Protein AF-A0A6A6EVG0-F1 (afdb_monomer_lite)

Foldseek 3Di:
DDWFEAEDAVDQAKAFAQQCQCPVVNHDFAADDPVVQVVPPDFRFGHKDWDWDDDPVCPVDIDTDIHTYGPHHDDPTRMYHYPNRVVVVVVVVVVVVPD

Structure (mmCIF, N/CA/C/O backbone):
data_AF-A0A6A6EVG0-F1
#
_entry.id   AF-A0A6A6EVG0-F1
#
loop_
_atom_site.group_PDB
_atom_site.id
_atom_site.type_symbol
_atom_site.label_atom_id
_atom_site.label_alt_id
_atom_site.label_comp_id
_atom_site.label_asym_id
_atom_site.label_entity_id
_atom_site.label_seq_id
_atom_site.pdbx_PDB_ins_code
_atom_site.Cartn_x
_atom_site.Cartn_y
_atom_site.Cartn_z
_atom_site.occupancy
_atom_site.B_iso_or_equiv
_atom_site.auth_seq_id
_atom_site.auth_comp_id
_atom_site.auth_asym_id
_atom_site.auth_atom_id
_atom_site.pdbx_PDB_model_num
ATOM 1 N N . ARG A 1 1 ? -7.995 -0.887 12.638 1.00 77.75 1 ARG A N 1
ATOM 2 C CA . ARG A 1 1 ? -8.380 -2.025 11.765 1.00 77.75 1 ARG A CA 1
ATOM 3 C C . ARG A 1 1 ? -7.118 -2.831 11.493 1.00 77.75 1 ARG A C 1
ATOM 5 O O . ARG A 1 1 ? -6.080 -2.199 11.343 1.00 77.75 1 ARG A O 1
ATOM 12 N N . ALA A 1 2 ? -7.192 -4.161 11.495 1.00 83.56 2 ALA A N 1
ATOM 13 C CA . ALA A 1 2 ? -6.065 -5.016 11.118 1.00 83.56 2 ALA A CA 1
ATOM 14 C C . ALA A 1 2 ? -6.043 -5.206 9.593 1.00 83.56 2 ALA A C 1
ATOM 16 O O . ALA A 1 2 ? -7.096 -5.131 8.960 1.00 83.56 2 ALA A O 1
ATOM 17 N N . ALA A 1 3 ? -4.858 -5.415 9.030 1.00 87.69 3 ALA A N 1
ATOM 18 C CA . ALA A 1 3 ? -4.636 -5.607 7.602 1.00 87.69 3 ALA A CA 1
ATOM 19 C C . ALA A 1 3 ? -3.598 -6.716 7.408 1.00 87.69 3 ALA A C 1
ATOM 21 O O . ALA A 1 3 ? -2.640 -6.803 8.183 1.00 87.69 3 ALA A O 1
ATOM 22 N N . ALA A 1 4 ? -3.781 -7.555 6.389 1.00 89.44 4 ALA A N 1
ATOM 23 C CA . ALA A 1 4 ? -2.810 -8.591 6.066 1.00 89.44 4 ALA A CA 1
ATOM 24 C C . ALA A 1 4 ? -1.531 -7.955 5.499 1.00 89.44 4 ALA A C 1
ATOM 26 O O . ALA A 1 4 ? -1.569 -7.279 4.469 1.00 89.44 4 ALA A O 1
ATOM 27 N N . LEU A 1 5 ? -0.403 -8.186 6.174 1.00 88.88 5 LEU A N 1
ATOM 28 C CA . LEU A 1 5 ? 0.901 -7.635 5.816 1.00 88.88 5 LEU A CA 1
ATOM 29 C C . LEU A 1 5 ? 1.776 -8.697 5.146 1.00 88.88 5 LEU A C 1
ATOM 31 O O . LEU A 1 5 ? 1.904 -9.810 5.654 1.00 88.88 5 LEU A O 1
ATOM 35 N N . SER A 1 6 ? 2.436 -8.322 4.054 1.00 90.75 6 SER A N 1
ATOM 36 C CA . SER A 1 6 ? 3.502 -9.100 3.423 1.00 90.75 6 SER A CA 1
ATOM 37 C C . SER A 1 6 ? 4.753 -8.249 3.197 1.00 90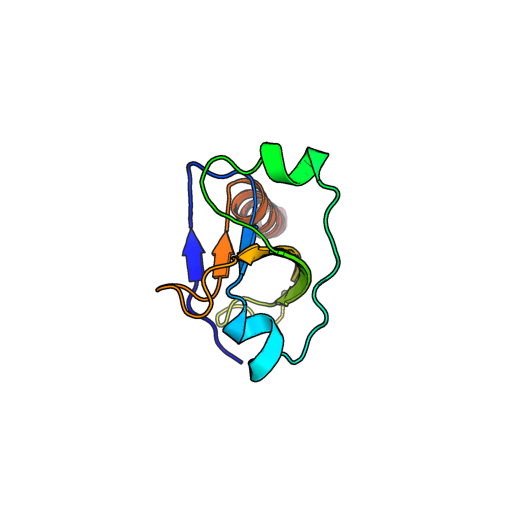.75 6 SER A C 1
ATOM 39 O O . SER A 1 6 ? 4.711 -7.019 3.283 1.00 90.75 6 SER A O 1
ATOM 41 N N . PHE A 1 7 ? 5.871 -8.906 2.905 1.00 89.00 7 PHE A N 1
ATOM 42 C CA . PHE A 1 7 ? 7.140 -8.269 2.566 1.00 89.00 7 PHE A CA 1
ATOM 43 C C . PHE A 1 7 ? 7.557 -8.686 1.163 1.00 89.00 7 PHE A C 1
ATOM 45 O O . PHE A 1 7 ? 7.532 -9.871 0.839 1.00 89.00 7 PHE A O 1
ATOM 52 N N . ASP A 1 8 ? 7.968 -7.711 0.365 1.00 87.00 8 ASP A N 1
ATOM 53 C CA . ASP A 1 8 ? 8.516 -7.921 -0.967 1.00 87.00 8 ASP A CA 1
ATOM 54 C C . ASP A 1 8 ? 9.975 -7.456 -0.956 1.00 87.00 8 ASP A C 1
ATOM 56 O O . ASP A 1 8 ? 10.272 -6.289 -0.699 1.00 87.00 8 ASP A O 1
ATOM 60 N N . ALA A 1 9 ? 10.896 -8.401 -1.136 1.00 83.50 9 ALA A N 1
ATOM 61 C CA . ALA A 1 9 ? 12.328 -8.120 -1.114 1.00 83.50 9 ALA A CA 1
ATOM 62 C C . ALA A 1 9 ? 12.840 -7.579 -2.456 1.00 83.50 9 ALA A C 1
ATOM 64 O O . ALA A 1 9 ? 13.947 -7.042 -2.489 1.00 83.50 9 ALA A O 1
ATOM 65 N N . ASP A 1 10 ? 12.052 -7.696 -3.523 1.00 85.31 10 ASP A N 1
ATOM 66 C CA . ASP A 1 10 ? 12.441 -7.313 -4.878 1.00 85.31 10 ASP A CA 1
ATOM 67 C C . ASP A 1 10 ? 11.990 -5.886 -5.213 1.00 85.31 10 ASP A C 1
ATOM 69 O O . ASP A 1 10 ? 12.593 -5.227 -6.062 1.00 85.31 10 ASP A O 1
ATOM 73 N N . SER A 1 11 ? 10.986 -5.379 -4.493 1.00 83.50 11 SER A N 1
ATOM 74 C CA . SER A 1 11 ? 10.485 -4.008 -4.604 1.00 83.50 11 SER A CA 1
ATOM 75 C C . SER A 1 11 ? 11.092 -3.068 -3.563 1.00 83.50 11 SER A C 1
ATOM 77 O O . SER A 1 11 ? 11.223 -3.411 -2.385 1.00 83.50 11 SER A O 1
ATOM 79 N N . ASP A 1 12 ? 11.390 -1.833 -3.964 1.00 87.12 12 ASP A N 1
ATOM 80 C CA . ASP A 1 12 ? 11.808 -0.787 -3.028 1.00 87.12 12 ASP A CA 1
ATOM 81 C C . ASP A 1 12 ? 10.589 -0.103 -2.387 1.00 87.12 12 ASP A C 1
ATOM 83 O O . ASP A 1 12 ? 10.650 0.380 -1.251 1.00 87.12 12 ASP A O 1
ATOM 87 N N . GLU A 1 13 ? 9.455 -0.107 -3.081 1.00 89.88 13 GLU A N 1
ATOM 88 C CA . GLU A 1 13 ? 8.239 0.605 -2.720 1.00 89.88 13 GLU A CA 1
ATOM 89 C C . GLU A 1 13 ? 7.261 -0.220 -1.883 1.00 89.88 13 GLU A C 1
ATOM 91 O O . GLU A 1 13 ? 7.240 -1.450 -1.926 1.00 89.88 13 GLU A O 1
ATOM 96 N N . ASN A 1 14 ? 6.412 0.486 -1.130 1.00 91.88 14 ASN A N 1
ATOM 97 C CA . ASN A 1 14 ? 5.320 -0.122 -0.379 1.00 91.88 14 ASN A CA 1
ATOM 98 C C . ASN A 1 14 ? 4.026 -0.049 -1.181 1.00 91.88 14 ASN A C 1
ATOM 100 O O . ASN A 1 14 ? 3.719 0.992 -1.766 1.00 91.88 14 ASN A O 1
ATOM 104 N N . PHE A 1 15 ? 3.228 -1.107 -1.115 1.00 92.31 15 PHE A N 1
ATOM 105 C CA . PHE A 1 15 ? 1.945 -1.198 -1.793 1.00 92.31 15 PHE A CA 1
ATOM 10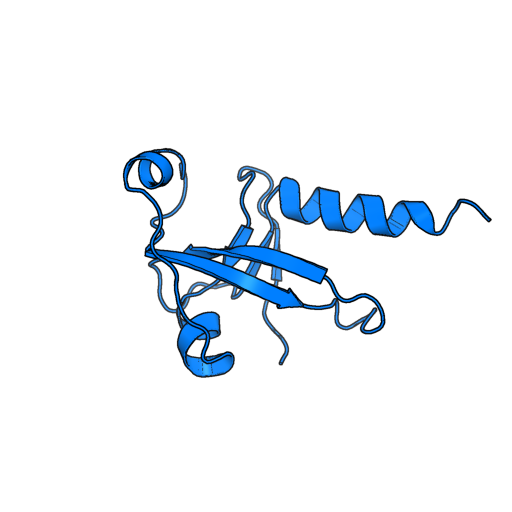6 C C . PHE A 1 15 ? 0.800 -1.423 -0.818 1.00 92.31 15 PHE A C 1
ATOM 108 O O . PHE A 1 15 ? 0.971 -2.020 0.247 1.00 92.31 15 PHE A O 1
ATOM 115 N N . 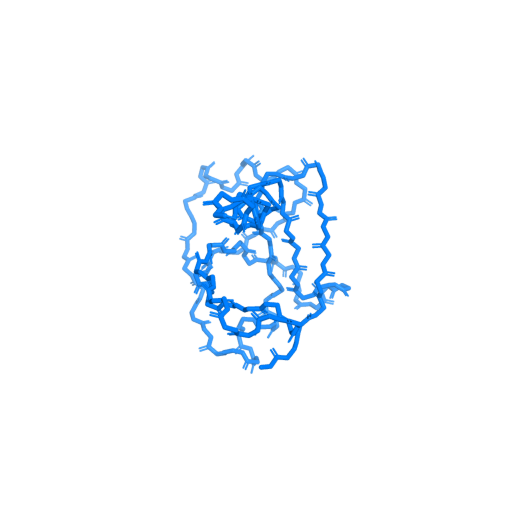VAL A 1 16 ? -0.381 -0.965 -1.212 1.00 93.69 16 VAL A N 1
ATOM 116 C CA . VAL A 1 16 ? -1.628 -1.176 -0.485 1.00 93.69 16 VAL A CA 1
ATOM 117 C C . VAL A 1 16 ? -2.752 -1.515 -1.459 1.00 93.69 16 VAL A C 1
ATOM 119 O O . VAL A 1 16 ? -2.802 -0.975 -2.567 1.00 93.69 16 VAL A O 1
ATOM 122 N N . SER A 1 17 ? -3.654 -2.406 -1.056 1.00 93.94 17 SER A N 1
ATOM 123 C CA . SER A 1 17 ? -4.824 -2.755 -1.856 1.00 93.94 17 SER A CA 1
ATOM 124 C C . SER A 1 17 ? -5.782 -1.571 -1.984 1.00 93.94 17 SER A C 1
ATOM 126 O O . SER A 1 17 ? -6.027 -0.829 -1.026 1.00 93.94 17 SER A O 1
ATOM 128 N N . ARG A 1 18 ? -6.387 -1.414 -3.167 1.00 93.06 18 ARG A N 1
ATOM 129 C CA . ARG A 1 18 ? -7.420 -0.393 -3.385 1.00 93.06 18 ARG A CA 1
ATOM 130 C C . ARG A 1 18 ? -8.583 -0.559 -2.408 1.00 93.06 18 ARG A C 1
ATOM 132 O O . ARG A 1 18 ? -8.989 0.431 -1.809 1.00 93.06 18 ARG A O 1
ATOM 139 N N . ARG A 1 19 ? -9.062 -1.790 -2.185 1.00 92.75 19 ARG A N 1
ATOM 140 C CA . ARG A 1 19 ? -10.162 -2.080 -1.251 1.00 92.75 19 ARG A CA 1
ATOM 141 C C . ARG A 1 19 ? -9.881 -1.592 0.172 1.00 92.75 19 ARG A C 1
ATOM 143 O O . ARG A 1 19 ? -10.756 -0.978 0.784 1.00 92.75 19 ARG A O 1
ATOM 150 N N . LEU A 1 20 ? -8.672 -1.822 0.700 1.00 92.62 20 LEU A N 1
ATOM 151 C CA . LEU A 1 20 ? -8.308 -1.336 2.035 1.00 92.62 20 LEU A CA 1
ATOM 152 C C . LEU A 1 20 ? -8.387 0.195 2.096 1.00 92.62 20 LEU A C 1
ATOM 154 O O . LEU A 1 20 ? -8.955 0.746 3.038 1.00 92.62 20 LEU A O 1
ATOM 158 N N . VAL A 1 21 ? -7.860 0.882 1.084 1.00 93.56 21 VAL A N 1
ATOM 159 C CA . VAL A 1 21 ? -7.829 2.350 1.042 1.00 93.56 21 VAL A CA 1
ATOM 160 C C . VAL A 1 21 ? -9.229 2.944 0.913 1.00 93.56 21 VAL A C 1
ATOM 162 O O . VAL A 1 21 ? -9.578 3.833 1.687 1.00 93.56 21 VAL A O 1
ATOM 165 N N . THR A 1 22 ? -10.036 2.463 -0.032 1.00 92.12 22 THR A N 1
ATOM 166 C CA . THR A 1 22 ? -11.306 3.112 -0.382 1.00 92.12 22 THR A CA 1
ATOM 167 C C . THR A 1 22 ? -12.459 2.701 0.521 1.00 92.12 22 THR A C 1
ATOM 169 O O . THR A 1 22 ? -13.257 3.549 0.896 1.00 92.12 22 THR A O 1
ATOM 172 N N . GLU A 1 23 ? -12.558 1.430 0.909 1.00 90.94 23 GLU A N 1
ATOM 173 C CA . GLU A 1 23 ? -13.759 0.933 1.600 1.00 90.94 23 GLU A CA 1
ATOM 174 C C . GLU A 1 23 ? -13.580 0.827 3.104 1.00 90.94 23 GLU A C 1
ATOM 176 O O . GLU A 1 23 ? -14.503 1.081 3.874 1.00 90.94 23 GLU A O 1
ATOM 181 N N . ILE A 1 24 ? -12.383 0.434 3.533 1.00 91.38 24 ILE A N 1
ATOM 182 C CA . ILE A 1 24 ? -12.115 0.177 4.947 1.00 91.38 24 ILE A CA 1
ATOM 183 C C . ILE A 1 24 ? -11.602 1.448 5.623 1.00 91.38 24 ILE A C 1
ATOM 185 O O . ILE A 1 24 ? -12.032 1.775 6.731 1.00 91.38 24 ILE A O 1
ATOM 189 N N . LEU A 1 25 ? -10.665 2.148 4.980 1.00 92.69 25 LEU A N 1
ATOM 190 C CA . LEU A 1 25 ? -10.050 3.361 5.520 1.00 92.69 25 LEU A CA 1
ATOM 191 C C . LEU A 1 25 ? -10.707 4.650 5.015 1.00 92.69 25 LEU A C 1
ATOM 193 O O . LEU A 1 25 ? -10.506 5.693 5.638 1.00 92.69 25 LEU A O 1
ATOM 197 N N . ASN A 1 26 ? -11.473 4.577 3.921 1.00 94.12 26 ASN A N 1
ATOM 198 C CA . ASN A 1 26 ? -12.107 5.716 3.256 1.00 94.12 26 ASN A CA 1
ATOM 199 C C . ASN A 1 26 ? -11.130 6.888 3.030 1.00 94.12 26 ASN A C 1
ATOM 201 O O . ASN A 1 26 ? -11.379 8.034 3.414 1.00 94.12 26 ASN A O 1
ATOM 205 N N . LYS A 1 27 ? -9.955 6.572 2.475 1.00 93.69 27 LYS A N 1
ATOM 206 C CA . LYS A 1 27 ? -8.875 7.524 2.203 1.00 93.69 27 LYS A CA 1
ATOM 207 C C . LYS A 1 27 ? -8.826 7.891 0.719 1.00 93.69 27 LYS A C 1
ATOM 209 O O . LYS A 1 27 ? -9.076 7.035 -0.130 1.00 93.69 27 LYS A O 1
ATOM 214 N N . PRO A 1 28 ? -8.460 9.141 0.388 1.00 94.00 28 PRO A N 1
ATOM 215 C CA . PRO A 1 28 ? -8.255 9.531 -0.997 1.00 94.00 28 PRO A CA 1
ATOM 216 C C . PRO A 1 28 ? -7.029 8.828 -1.592 1.00 94.00 28 PRO A C 1
ATOM 218 O O . PRO A 1 28 ? -6.034 8.568 -0.906 1.00 94.00 28 PRO A O 1
ATOM 221 N N . ILE A 1 29 ? -7.111 8.561 -2.896 1.00 95.00 29 ILE A N 1
ATOM 222 C CA . ILE A 1 29 ? -5.991 8.114 -3.724 1.00 95.00 29 ILE A CA 1
ATOM 223 C C . ILE A 1 29 ? -5.488 9.334 -4.493 1.00 95.00 29 ILE A C 1
ATOM 225 O O . ILE A 1 29 ? -6.216 9.914 -5.298 1.00 95.00 29 ILE A O 1
ATOM 229 N N . HIS A 1 30 ? -4.247 9.728 -4.236 1.00 95.06 30 HIS A N 1
ATOM 230 C CA . HIS A 1 30 ? -3.598 10.836 -4.921 1.00 95.06 30 HIS A CA 1
ATOM 231 C C . HIS A 1 30 ? -2.9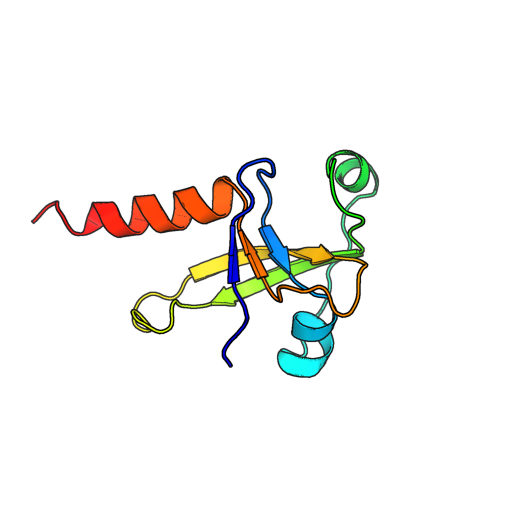79 10.359 -6.240 1.00 95.06 30 HIS A C 1
ATOM 233 O O . HIS A 1 30 ? -2.378 9.281 -6.278 1.00 95.06 30 HIS A O 1
ATOM 239 N N . PRO A 1 31 ? -3.098 11.141 -7.325 1.00 91.62 31 PRO A N 1
ATOM 240 C CA . PRO A 1 31 ? -2.523 10.767 -8.607 1.00 91.62 31 PRO A CA 1
ATOM 241 C C . PRO A 1 31 ? -0.993 10.762 -8.533 1.00 91.62 31 PRO A C 1
ATOM 243 O O . PRO A 1 31 ? -0.376 11.596 -7.873 1.00 91.62 31 PRO A O 1
ATOM 246 N N . ILE A 1 32 ? -0.379 9.832 -9.255 1.00 87.88 32 ILE A N 1
ATOM 247 C CA . ILE A 1 32 ? 1.066 9.799 -9.501 1.00 87.88 32 ILE A CA 1
ATOM 248 C C . ILE A 1 32 ? 1.365 10.346 -10.896 1.00 87.88 32 ILE A C 1
ATOM 250 O O . ILE A 1 32 ? 0.562 10.184 -11.818 1.00 87.88 32 ILE A O 1
ATOM 254 N N . ASN A 1 33 ? 2.533 10.972 -11.064 1.00 83.75 33 ASN A N 1
ATOM 255 C CA . ASN A 1 33 ? 3.008 11.369 -12.389 1.00 83.75 33 ASN A CA 1
ATOM 256 C C . ASN A 1 33 ? 3.171 10.113 -13.274 1.00 83.75 33 ASN A C 1
ATOM 258 O O . ASN A 1 33 ? 3.630 9.069 -12.807 1.00 83.75 33 ASN A O 1
ATOM 262 N N . LYS A 1 34 ? 2.809 10.210 -14.557 1.00 69.75 34 LYS A N 1
ATOM 263 C CA . LYS A 1 34 ? 2.929 9.116 -15.533 1.00 69.75 34 LYS A CA 1
ATOM 264 C C . LYS A 1 34 ? 4.373 8.629 -15.691 1.00 69.75 34 LYS A C 1
ATOM 266 O O . LYS A 1 34 ? 4.581 7.441 -15.887 1.00 69.75 34 LYS A O 1
ATOM 271 N N . GLU A 1 35 ? 5.358 9.505 -15.526 1.00 70.31 35 GLU A N 1
ATOM 272 C CA . GLU A 1 35 ? 6.785 9.140 -15.558 1.00 70.31 35 GLU A CA 1
ATOM 273 C C . GLU A 1 35 ? 7.194 8.285 -14.348 1.00 70.31 35 GLU A C 1
ATOM 275 O O . GLU A 1 35 ? 8.023 7.385 -14.458 1.00 70.31 35 GLU A O 1
ATOM 280 N N . ALA A 1 36 ? 6.553 8.503 -13.196 1.00 68.38 36 ALA A N 1
ATOM 281 C CA . ALA A 1 36 ? 6.738 7.648 -12.029 1.00 68.38 36 ALA A CA 1
ATOM 282 C C . ALA A 1 36 ? 6.053 6.287 -12.222 1.00 68.38 36 ALA A C 1
ATOM 284 O O . ALA A 1 36 ? 6.517 5.292 -11.688 1.00 68.38 36 ALA A O 1
ATOM 285 N N . ARG A 1 37 ? 4.981 6.192 -13.027 1.00 65.69 37 ARG A N 1
ATOM 286 C CA . ARG A 1 37 ? 4.336 4.895 -13.304 1.00 65.69 37 ARG A CA 1
ATOM 287 C C . ARG A 1 37 ? 5.274 3.898 -13.982 1.00 65.69 37 ARG A C 1
ATOM 289 O O . ARG A 1 37 ? 5.214 2.717 -13.664 1.00 65.69 37 ARG A O 1
ATOM 296 N N . SER A 1 38 ? 6.162 4.359 -14.863 1.00 61.97 38 SER A N 1
ATOM 297 C CA . SER A 1 38 ? 7.116 3.482 -15.556 1.00 61.97 38 SER A CA 1
ATOM 298 C C . SER A 1 38 ? 8.206 2.886 -14.660 1.00 61.97 38 SER A C 1
ATOM 300 O O . SER A 1 38 ? 8.904 1.974 -15.099 1.00 61.97 38 SER A O 1
ATOM 302 N N . THR A 1 39 ? 8.374 3.362 -13.420 1.00 69.00 39 THR A N 1
ATOM 303 C CA . THR A 1 39 ? 9.387 2.810 -12.507 1.00 69.00 39 THR A CA 1
ATOM 304 C C . THR A 1 39 ? 8.884 1.609 -11.708 1.00 69.00 39 THR A C 1
ATOM 306 O O . THR A 1 39 ? 9.703 0.844 -11.201 1.00 69.00 39 THR A O 1
ATOM 309 N N . PHE A 1 40 ? 7.567 1.383 -11.626 1.00 69.88 40 PHE A N 1
ATOM 310 C CA . PHE A 1 40 ? 7.010 0.223 -10.927 1.00 69.88 40 PHE A CA 1
ATOM 311 C C . PHE A 1 40 ? 7.135 -1.019 -11.806 1.00 69.88 40 PHE A C 1
ATOM 313 O O . PHE A 1 40 ? 6.321 -1.278 -12.685 1.00 69.88 40 PHE A O 1
ATOM 320 N N . ARG A 1 41 ? 8.190 -1.799 -11.569 1.00 65.06 41 ARG A N 1
ATOM 321 C CA . ARG A 1 41 ? 8.519 -2.977 -12.385 1.00 65.06 41 ARG A CA 1
ATOM 322 C C . ARG A 1 41 ? 7.516 -4.124 -12.261 1.00 65.06 41 ARG A C 1
ATOM 324 O O . ARG A 1 41 ? 7.468 -4.972 -13.144 1.00 65.06 41 ARG A O 1
ATOM 331 N N . THR A 1 42 ? 6.777 -4.192 -11.156 1.00 65.69 42 THR A N 1
ATOM 332 C CA . THR A 1 42 ? 6.065 -5.413 -10.751 1.00 65.69 42 THR A CA 1
ATOM 333 C C . THR A 1 42 ? 4.556 -5.254 -10.620 1.00 65.69 42 THR A C 1
ATOM 335 O O . THR A 1 42 ? 3.870 -6.269 -10.505 1.00 65.69 42 THR A O 1
ATOM 338 N N . ARG A 1 43 ? 4.014 -4.027 -10.603 1.00 73.31 43 ARG A N 1
ATOM 339 C CA . ARG A 1 43 ? 2.586 -3.792 -10.335 1.00 73.31 43 ARG A CA 1
ATOM 340 C C . ARG A 1 43 ? 2.058 -2.546 -11.030 1.00 73.31 43 ARG A C 1
ATOM 342 O O . ARG A 1 43 ? 2.656 -1.478 -10.924 1.00 73.31 43 ARG A O 1
ATOM 349 N N . ASP A 1 44 ? 0.870 -2.678 -11.609 1.00 84.00 44 ASP A N 1
ATOM 350 C CA . ASP A 1 44 ? 0.064 -1.531 -12.005 1.00 84.00 44 ASP A CA 1
ATOM 351 C C . ASP A 1 44 ? -0.436 -0.790 -10.763 1.00 84.00 44 ASP A C 1
ATOM 353 O O . ASP A 1 44 ? -0.956 -1.384 -9.807 1.00 84.00 44 ASP A O 1
ATOM 357 N N . VAL A 1 45 ? -0.243 0.527 -10.776 1.00 89.00 45 VAL A N 1
ATOM 358 C CA . VAL A 1 45 ? -0.559 1.414 -9.658 1.00 89.00 45 VAL A CA 1
ATOM 359 C C . VAL A 1 45 ? -1.431 2.577 -10.104 1.00 89.00 45 VAL A C 1
ATOM 361 O O . VAL A 1 45 ? -1.147 3.301 -11.065 1.00 89.00 45 VAL A O 1
ATOM 364 N N . ASP A 1 46 ? -2.492 2.811 -9.344 1.00 89.12 46 ASP A N 1
ATOM 365 C CA . ASP A 1 46 ? -3.458 3.858 -9.652 1.00 89.12 46 ASP A CA 1
ATOM 366 C C . ASP A 1 46 ? -3.100 5.211 -9.056 1.00 89.12 46 ASP A C 1
ATOM 368 O O . ASP A 1 46 ? -3.484 6.249 -9.591 1.00 89.12 46 ASP A O 1
ATOM 372 N N . GLY A 1 47 ? -2.300 5.206 -7.999 1.00 92.88 47 GLY A N 1
ATOM 373 C CA . GLY A 1 47 ? -1.904 6.404 -7.291 1.00 92.88 47 GLY A CA 1
ATOM 374 C C . GLY A 1 47 ? -1.143 6.066 -6.024 1.00 92.88 47 GLY A C 1
ATOM 375 O O . GLY A 1 47 ? -0.607 4.967 -5.876 1.00 92.88 47 GLY A O 1
ATOM 376 N N . TYR A 1 48 ? -1.124 7.005 -5.092 1.00 94.62 48 TYR A N 1
ATOM 377 C CA . TYR A 1 48 ? -0.553 6.804 -3.770 1.00 94.62 48 TYR A CA 1
ATOM 378 C C . TYR A 1 48 ? -1.478 7.332 -2.681 1.00 94.62 48 TYR A C 1
ATOM 380 O O . TYR A 1 48 ? -2.368 8.145 -2.920 1.00 94.62 48 TYR A O 1
ATOM 388 N N . THR A 1 49 ? -1.256 6.873 -1.461 1.00 95.31 49 THR A N 1
ATOM 389 C CA . THR A 1 49 ? -1.896 7.410 -0.267 1.00 95.31 49 THR A CA 1
ATOM 390 C C . THR A 1 49 ? -0.914 7.331 0.897 1.00 95.31 49 THR A C 1
ATOM 392 O O . THR A 1 49 ? -0.090 6.415 0.968 1.00 95.31 49 THR A O 1
ATOM 395 N N . ASP A 1 50 ? -0.965 8.310 1.792 1.00 95.12 50 ASP A N 1
ATOM 396 C CA . ASP A 1 50 ? -0.127 8.323 2.986 1.00 95.12 50 ASP A CA 1
ATOM 397 C C . ASP A 1 50 ? -0.934 7.725 4.147 1.00 95.12 50 ASP A C 1
ATOM 399 O O . ASP A 1 50 ? -2.007 8.218 4.508 1.00 95.12 50 ASP A O 1
ATOM 403 N N . LEU A 1 51 ? -0.434 6.627 4.717 1.00 93.06 51 LEU A N 1
ATOM 404 C CA . LEU A 1 51 ? -1.115 5.893 5.780 1.00 93.06 51 LEU A CA 1
ATOM 405 C C . LEU A 1 51 ? -0.382 6.031 7.103 1.00 93.06 51 LEU A C 1
ATOM 407 O O . LEU A 1 51 ? 0.844 5.923 7.187 1.00 93.06 51 LEU A O 1
ATOM 411 N N . VAL A 1 52 ? -1.188 6.199 8.146 1.00 91.69 52 VAL A N 1
ATOM 412 C CA . VAL A 1 52 ? -0.765 6.097 9.535 1.00 91.69 52 VAL A CA 1
ATOM 413 C C . VAL A 1 52 ? -1.070 4.681 10.008 1.00 91.69 52 VAL A C 1
ATOM 415 O O . VAL A 1 52 ? -2.220 4.242 9.950 1.00 91.69 52 VAL A O 1
ATOM 418 N N . TRP A 1 53 ? -0.053 3.955 10.456 1.00 88.88 53 TRP A N 1
ATOM 419 C CA . TRP A 1 53 ? -0.174 2.550 10.831 1.00 88.88 53 TRP A CA 1
ATOM 420 C C . TRP A 1 53 ? 0.688 2.214 12.047 1.00 88.88 53 TRP A C 1
ATOM 422 O O . TRP A 1 53 ? 1.588 2.957 12.429 1.00 88.88 53 TRP A O 1
ATOM 432 N N . CYS A 1 54 ? 0.393 1.091 12.689 1.00 88.44 54 CYS A N 1
ATOM 433 C CA . CYS A 1 54 ? 1.201 0.532 13.766 1.00 88.44 54 CYS A CA 1
ATOM 434 C C . CYS A 1 54 ? 1.197 -0.991 13.653 1.00 88.44 54 CYS A C 1
ATOM 436 O O . CYS A 1 54 ? 0.294 -1.576 13.050 1.00 88.44 54 CYS A O 1
ATOM 438 N N . MET A 1 55 ? 2.211 -1.633 14.230 1.00 85.31 55 MET A N 1
ATOM 439 C CA . MET A 1 55 ? 2.202 -3.086 14.376 1.00 85.31 55 MET A CA 1
ATOM 440 C C . MET A 1 55 ? 1.272 -3.447 15.532 1.00 85.31 55 MET A C 1
ATOM 442 O O . MET A 1 55 ? 1.309 -2.794 16.574 1.00 85.31 55 MET A O 1
ATOM 446 N N . GLU A 1 56 ? 0.482 -4.507 15.381 1.00 85.00 56 GLU A N 1
ATOM 447 C CA . GLU A 1 56 ? -0.461 -4.957 16.413 1.00 85.00 56 GLU A CA 1
ATOM 448 C C . GLU A 1 56 ? 0.231 -5.207 17.762 1.00 85.00 56 GLU A C 1
ATOM 450 O O . GLU A 1 56 ? -0.234 -4.760 18.808 1.00 85.00 56 GLU A O 1
ATOM 455 N N . ASN A 1 57 ? 1.420 -5.812 17.730 1.00 84.06 57 ASN A N 1
ATOM 456 C CA . ASN A 1 57 ? 2.237 -6.067 18.918 1.00 84.06 57 ASN A CA 1
ATOM 457 C C . ASN A 1 57 ? 2.973 -4.828 19.469 1.00 84.06 57 ASN A C 1
ATOM 459 O O . ASN A 1 57 ? 3.722 -4.940 20.440 1.00 84.06 57 ASN A O 1
ATOM 463 N N . ASN A 1 58 ? 2.820 -3.652 18.851 1.00 81.81 58 ASN A N 1
ATOM 464 C CA . ASN A 1 58 ? 3.495 -2.425 19.264 1.00 81.81 58 ASN A CA 1
ATOM 465 C C . ASN A 1 58 ? 2.718 -1.165 18.845 1.00 81.81 58 ASN A C 1
ATOM 467 O O . ASN A 1 58 ? 3.219 -0.315 18.105 1.00 81.81 58 ASN A O 1
ATOM 471 N N . SER A 1 59 ? 1.502 -1.021 19.372 1.00 83.06 59 SER A N 1
ATOM 472 C CA . SER A 1 59 ? 0.595 0.101 19.087 1.00 83.06 59 SER A CA 1
ATOM 473 C C . SER A 1 59 ? 1.112 1.474 19.536 1.00 83.06 59 SER A C 1
ATOM 475 O O . SER A 1 59 ? 0.666 2.499 19.030 1.00 83.06 59 SER A O 1
ATOM 477 N N . ARG A 1 60 ? 2.092 1.519 20.452 1.00 83.62 60 ARG A N 1
ATOM 478 C CA . ARG A 1 60 ? 2.742 2.770 20.889 1.00 83.62 60 ARG A CA 1
ATOM 479 C C . ARG A 1 60 ? 3.620 3.394 19.804 1.00 83.62 60 ARG A C 1
ATOM 481 O O . ARG A 1 60 ? 3.992 4.558 19.924 1.00 83.62 60 ARG A O 1
ATOM 488 N N . ARG A 1 61 ? 3.998 2.626 18.779 1.00 84.00 61 ARG A N 1
ATOM 489 C CA . ARG A 1 61 ? 4.781 3.123 17.648 1.00 84.00 61 ARG A CA 1
ATOM 490 C C . ARG A 1 61 ? 3.888 3.310 16.442 1.00 84.00 61 ARG A C 1
ATOM 492 O O . ARG A 1 61 ? 3.496 2.348 15.787 1.00 84.00 61 ARG A O 1
ATOM 499 N N . ILE A 1 62 ? 3.605 4.574 16.178 1.00 87.75 62 ILE A N 1
ATOM 500 C CA . ILE A 1 62 ? 2.834 5.018 15.033 1.00 87.75 62 ILE A CA 1
ATOM 501 C C . ILE A 1 62 ? 3.814 5.408 13.926 1.00 87.75 62 ILE A C 1
ATOM 503 O O . ILE A 1 62 ? 4.782 6.129 14.165 1.00 87.75 62 ILE A O 1
ATOM 507 N N . TYR A 1 63 ? 3.557 4.912 12.725 1.00 86.81 63 TYR A N 1
ATOM 508 C CA . TYR A 1 63 ? 4.354 5.132 11.530 1.00 86.81 63 TYR A CA 1
ATOM 509 C C . TYR A 1 63 ? 3.501 5.846 10.493 1.00 86.81 63 TYR A C 1
ATOM 511 O O . TYR A 1 63 ? 2.370 5.438 10.244 1.00 86.81 63 TYR A O 1
ATOM 519 N N . THR A 1 64 ? 4.062 6.869 9.857 1.00 91.25 64 THR A N 1
ATOM 520 C CA . THR A 1 64 ? 3.452 7.517 8.694 1.00 91.25 64 THR A CA 1
ATOM 521 C C . THR A 1 64 ? 4.303 7.196 7.484 1.00 91.25 64 THR A C 1
ATOM 523 O O . THR A 1 64 ? 5.488 7.528 7.459 1.00 91.25 64 THR A O 1
ATOM 526 N N . MET A 1 65 ? 3.725 6.511 6.502 1.00 91.88 65 MET A N 1
ATOM 527 C CA . MET A 1 65 ? 4.443 6.093 5.301 1.00 91.88 65 MET A CA 1
ATOM 528 C C . MET A 1 65 ? 3.557 6.209 4.069 1.00 91.88 65 MET A C 1
ATOM 530 O O . MET A 1 65 ? 2.340 6.037 4.144 1.00 91.88 65 MET A O 1
ATOM 534 N N . ARG A 1 66 ? 4.196 6.457 2.927 1.00 93.25 66 ARG A N 1
ATOM 535 C CA . ARG A 1 66 ? 3.543 6.428 1.624 1.00 93.25 66 ARG A CA 1
ATOM 536 C C . ARG A 1 66 ? 3.385 4.994 1.137 1.00 93.25 66 ARG A C 1
ATOM 538 O O . ARG A 1 66 ? 4.346 4.219 1.170 1.00 93.25 66 ARG A O 1
ATOM 545 N N . PHE A 1 67 ? 2.195 4.689 0.636 1.00 93.50 67 PHE A N 1
ATOM 546 C CA . PHE A 1 67 ? 1.871 3.442 -0.043 1.00 93.50 67 PHE A CA 1
ATOM 547 C C . PHE A 1 67 ? 1.333 3.733 -1.439 1.00 93.50 67 PHE A C 1
ATOM 549 O O . PHE A 1 67 ? 0.483 4.608 -1.615 1.00 93.50 67 PHE A O 1
ATOM 556 N N . TYR A 1 68 ? 1.806 2.982 -2.426 1.00 93.31 68 TYR A N 1
ATOM 557 C CA . TYR A 1 68 ? 1.237 2.992 -3.765 1.00 93.31 68 TYR A CA 1
ATOM 558 C C . TYR A 1 68 ? 0.031 2.068 -3.820 1.00 93.31 68 TYR A C 1
ATOM 560 O O . TYR A 1 68 ? 0.068 0.932 -3.345 1.00 93.31 68 TYR A O 1
ATOM 568 N N . VAL A 1 69 ? -1.060 2.577 -4.375 1.00 93.25 69 VAL A N 1
ATOM 569 C CA . VAL A 1 69 ? -2.322 1.848 -4.421 1.00 93.25 69 VAL A CA 1
ATOM 570 C C . VAL A 1 69 ? -2.321 0.963 -5.653 1.00 93.25 69 VAL A C 1
ATOM 572 O O . VAL A 1 69 ? -2.245 1.467 -6.775 1.00 93.25 69 VAL A O 1
ATOM 575 N N . THR A 1 70 ? -2.384 -0.348 -5.440 1.00 91.62 70 THR A N 1
ATOM 576 C CA . THR A 1 70 ? -2.399 -1.322 -6.534 1.00 91.62 70 THR A CA 1
ATOM 577 C C . THR A 1 70 ? -3.690 -1.217 -7.328 1.00 91.62 70 THR A C 1
ATOM 579 O O . THR A 1 70 ? -4.762 -0.999 -6.757 1.00 91.62 70 THR A O 1
ATOM 582 N N . SER A 1 71 ? -3.601 -1.439 -8.638 1.00 87.06 71 SER A N 1
ATOM 583 C CA . SER A 1 71 ? -4.788 -1.502 -9.491 1.00 87.06 71 SER A CA 1
ATOM 584 C C . SER A 1 71 ? -5.647 -2.730 -9.231 1.00 87.06 71 SER A C 1
ATOM 586 O O . SER A 1 71 ? -6.874 -2.652 -9.338 1.00 87.06 71 SER A O 1
ATOM 588 N N . GLU A 1 72 ? -5.025 -3.828 -8.799 1.00 87.25 72 GLU A N 1
ATOM 589 C CA . GLU A 1 72 ? -5.741 -4.988 -8.282 1.00 87.25 72 GLU A CA 1
ATOM 590 C C . GLU A 1 72 ? -6.567 -4.591 -7.052 1.00 87.25 72 GLU A C 1
ATOM 592 O O . GLU A 1 72 ? -6.051 -4.045 -6.070 1.00 87.25 72 GLU A O 1
ATOM 597 N N . TYR A 1 73 ? -7.873 -4.848 -7.124 1.00 81.56 73 TYR A N 1
ATOM 598 C CA . TYR A 1 73 ? -8.825 -4.365 -6.133 1.00 81.56 73 TYR A CA 1
ATOM 599 C C . TYR A 1 73 ? -8.764 -5.154 -4.816 1.00 81.56 73 TYR A C 1
ATOM 601 O O . TYR A 1 73 ? -8.771 -4.544 -3.746 1.00 81.56 73 TYR A O 1
ATOM 609 N N . SER A 1 74 ? -8.643 -6.485 -4.883 1.00 80.31 74 SER A N 1
ATOM 610 C CA . SER A 1 74 ? -8.585 -7.370 -3.709 1.00 80.31 74 SER A CA 1
ATOM 611 C C . SER A 1 74 ? -7.464 -8.419 -3.818 1.00 80.31 74 SER A C 1
ATOM 613 O O . SER A 1 74 ? -7.756 -9.615 -3.882 1.00 80.31 74 SER A O 1
ATOM 615 N N . PRO A 1 75 ? -6.189 -7.990 -3.823 1.00 82.56 75 PRO A N 1
ATOM 616 C CA . PRO A 1 75 ? -5.046 -8.895 -3.784 1.00 82.56 75 PRO A CA 1
ATOM 617 C C . PRO A 1 75 ? -5.012 -9.727 -2.496 1.00 82.56 75 PRO A C 1
ATOM 619 O O . PRO A 1 75 ? -5.628 -9.388 -1.486 1.00 82.56 75 PRO A O 1
ATOM 622 N N . ARG A 1 76 ? -4.207 -10.797 -2.506 1.00 82.44 76 ARG A N 1
ATOM 623 C CA . ARG A 1 76 ? -3.999 -11.700 -1.354 1.00 82.44 76 ARG A CA 1
ATOM 624 C C . ARG A 1 76 ? -3.545 -10.990 -0.070 1.00 82.44 76 ARG A C 1
ATOM 626 O O . ARG A 1 76 ? -3.782 -11.501 1.022 1.00 82.44 76 ARG A O 1
ATOM 633 N N . TYR A 1 77 ? -2.862 -9.856 -0.202 1.00 86.88 77 TYR A N 1
ATOM 634 C CA . TYR A 1 77 ? -2.344 -9.074 0.916 1.00 86.88 77 TYR A CA 1
ATOM 635 C C . TYR A 1 77 ? -2.844 -7.641 0.818 1.00 86.88 77 TYR A C 1
ATOM 637 O O . TYR A 1 77 ? -2.757 -7.030 -0.246 1.00 86.88 77 TYR A O 1
ATOM 645 N N . ASP A 1 78 ? -3.314 -7.097 1.937 1.00 89.75 78 ASP A N 1
ATOM 646 C CA . ASP A 1 78 ? -3.799 -5.721 1.995 1.00 89.75 78 ASP A CA 1
ATOM 647 C C . ASP A 1 78 ? -2.654 -4.711 1.938 1.00 89.75 78 ASP A C 1
ATOM 649 O O . ASP A 1 78 ? -2.813 -3.629 1.380 1.00 89.75 78 ASP A O 1
ATOM 653 N N . VAL A 1 79 ? -1.504 -5.059 2.522 1.00 91.69 79 VAL A N 1
ATOM 654 C CA . VAL A 1 79 ? -0.307 -4.219 2.581 1.00 91.69 79 VAL A CA 1
ATOM 655 C C . VAL A 1 79 ? 0.922 -5.050 2.234 1.00 91.69 79 VAL A C 1
ATOM 657 O O . VAL A 1 79 ? 1.108 -6.157 2.741 1.00 91.69 79 VAL A O 1
ATOM 660 N N . VAL A 1 80 ? 1.801 -4.495 1.405 1.00 91.69 80 VAL A N 1
ATOM 661 C CA . VAL A 1 80 ? 3.100 -5.080 1.066 1.00 91.69 80 VAL A CA 1
ATOM 662 C C . VAL A 1 80 ? 4.186 -4.047 1.331 1.00 91.69 80 VAL A C 1
ATOM 664 O O . VAL A 1 80 ? 4.126 -2.941 0.802 1.00 91.69 80 VAL A O 1
ATOM 667 N N . LEU A 1 81 ? 5.176 -4.383 2.155 1.00 91.31 81 LEU A N 1
ATOM 668 C CA . LEU A 1 81 ? 6.324 -3.513 2.415 1.00 91.31 81 LEU A CA 1
ATOM 669 C C . LEU A 1 81 ? 7.498 -3.908 1.528 1.00 91.31 81 LEU A C 1
ATOM 671 O O . LEU A 1 81 ? 7.955 -5.051 1.590 1.00 91.31 81 LEU A O 1
ATOM 675 N N . GLY A 1 82 ? 8.002 -2.939 0.770 1.00 89.75 82 GLY A N 1
ATOM 676 C CA . GLY A 1 82 ? 9.266 -3.054 0.053 1.00 89.75 82 GLY A CA 1
ATOM 677 C C . GLY A 1 82 ? 10.469 -2.829 0.969 1.00 89.75 82 GLY A C 1
ATOM 678 O O . GLY A 1 82 ? 10.338 -2.649 2.192 1.00 89.75 82 GLY A O 1
ATOM 679 N N . LYS A 1 83 ? 11.665 -2.771 0.377 1.00 88.12 83 LYS A N 1
ATOM 680 C CA . LYS A 1 83 ? 12.924 -2.539 1.108 1.00 88.12 83 LYS A CA 1
ATOM 681 C C . LYS A 1 83 ? 12.875 -1.272 1.960 1.00 88.12 83 LYS A C 1
ATOM 683 O O . LYS A 1 83 ? 13.221 -1.334 3.141 1.00 88.12 83 LYS A O 1
ATOM 688 N N . ASN A 1 84 ? 12.349 -0.166 1.424 1.00 84.12 84 ASN A N 1
ATOM 689 C CA . ASN A 1 84 ? 12.266 1.105 2.150 1.00 84.12 84 ASN A CA 1
ATOM 690 C C . ASN A 1 84 ? 11.378 1.003 3.399 1.00 84.12 84 ASN A C 1
ATOM 692 O O . ASN A 1 84 ? 11.729 1.508 4.468 1.00 84.12 84 ASN A O 1
ATOM 696 N N . GLY A 1 85 ? 10.240 0.310 3.289 1.00 80.69 85 GLY A N 1
ATOM 697 C CA . GLY A 1 85 ? 9.351 0.048 4.420 1.00 80.69 85 GLY A CA 1
ATOM 698 C C . GLY A 1 85 ? 10.006 -0.805 5.496 1.00 80.69 85 GLY A C 1
ATOM 699 O O . GLY A 1 85 ? 9.947 -0.487 6.689 1.00 80.69 85 GLY A O 1
ATOM 700 N N . ARG A 1 86 ? 10.694 -1.864 5.069 1.00 82.00 86 ARG A N 1
ATOM 701 C CA . ARG A 1 86 ? 11.404 -2.775 5.967 1.00 82.00 86 ARG A CA 1
ATOM 702 C C . ARG A 1 86 ? 12.549 -2.082 6.704 1.00 82.00 86 ARG A C 1
ATOM 704 O O . ARG A 1 86 ? 12.701 -2.279 7.910 1.00 82.00 86 ARG A O 1
ATOM 711 N N . GLU A 1 87 ? 13.327 -1.259 6.008 1.00 80.25 87 GLU A N 1
ATOM 712 C CA . GLU A 1 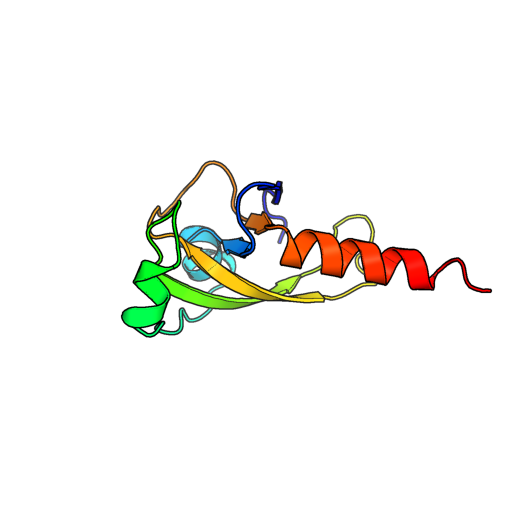87 ? 14.408 -0.472 6.607 1.00 80.25 87 GLU A CA 1
ATOM 713 C C . GLU A 1 87 ? 13.897 0.566 7.602 1.00 80.25 87 GLU A C 1
ATOM 715 O O . GLU A 1 87 ? 14.468 0.730 8.681 1.00 80.25 87 GLU A O 1
ATOM 720 N N . HIS A 1 88 ? 12.794 1.245 7.281 1.00 78.12 88 HIS A N 1
ATOM 721 C CA . HIS A 1 88 ? 12.185 2.189 8.211 1.00 78.12 88 HIS A CA 1
ATOM 722 C C . HIS A 1 88 ? 11.785 1.487 9.518 1.00 78.12 88 HIS A C 1
ATOM 724 O O . HIS A 1 88 ? 12.057 1.987 10.614 1.00 78.12 88 HIS A O 1
ATOM 730 N N . LEU A 1 89 ? 11.218 0.280 9.418 1.00 77.44 89 LEU A N 1
ATOM 731 C CA . LEU A 1 89 ? 10.861 -0.525 10.582 1.00 77.44 89 LEU A CA 1
ATOM 732 C C . LEU A 1 89 ? 12.095 -0.998 11.372 1.00 77.44 89 LEU A C 1
ATOM 734 O O . LEU A 1 89 ? 12.058 -1.006 12.606 1.00 77.44 89 LEU A O 1
ATOM 738 N N . SER A 1 90 ? 13.183 -1.389 10.697 1.00 76.62 90 SER A N 1
ATOM 739 C CA . SER A 1 90 ? 14.400 -1.893 11.352 1.00 76.62 90 SER A CA 1
ATOM 740 C C . SER A 1 90 ? 15.179 -0.791 12.076 1.00 76.62 90 SER A C 1
ATOM 742 O O . SER A 1 90 ? 15.531 -0.972 13.242 1.00 76.62 90 SER A O 1
ATOM 744 N N . ARG A 1 91 ? 15.361 0.386 11.464 1.00 69.75 91 ARG A N 1
ATOM 745 C CA . ARG A 1 91 ? 16.057 1.532 12.086 1.00 69.75 91 ARG A CA 1
ATOM 746 C C . ARG A 1 91 ? 15.383 1.976 13.383 1.00 69.75 91 ARG A C 1
ATOM 748 O O . ARG A 1 91 ? 16.045 2.229 14.386 1.00 69.75 91 ARG A O 1
ATOM 755 N N . GLN A 1 92 ? 14.054 1.967 13.403 1.00 63.28 92 GLN A N 1
ATOM 756 C CA . GLN A 1 92 ? 13.264 2.302 14.588 1.00 63.28 92 GLN A CA 1
ATOM 757 C C . GLN A 1 92 ? 13.388 1.241 15.700 1.00 63.28 92 GLN A C 1
ATOM 759 O O . GLN A 1 92 ? 13.199 1.548 16.881 1.00 63.28 92 GLN A O 1
ATOM 764 N N . LYS A 1 93 ? 13.681 -0.029 15.376 1.00 58.59 93 LYS A N 1
ATOM 765 C CA . LYS A 1 93 ? 13.995 -1.062 16.383 1.00 58.59 93 LYS A CA 1
ATOM 766 C C . LYS A 1 93 ? 15.371 -0.826 17.017 1.00 58.59 93 LYS A C 1
ATOM 768 O O . LYS A 1 93 ? 15.467 -0.936 18.235 1.00 58.59 93 LYS A O 1
ATOM 773 N N . SER A 1 94 ? 16.378 -0.423 16.241 1.00 56.66 94 SER A N 1
ATOM 774 C CA . SER A 1 94 ? 17.754 -0.230 16.730 1.00 56.66 94 SER A CA 1
ATOM 775 C C . SER A 1 94 ? 17.925 0.950 17.693 1.00 56.66 94 SER A C 1
ATOM 777 O O . SER A 1 94 ? 18.738 0.861 18.608 1.00 56.66 94 SER A O 1
ATOM 779 N N . SER A 1 95 ? 17.104 2.003 17.606 1.00 54.00 95 SER A N 1
ATOM 780 C CA . SER A 1 95 ? 17.123 3.107 18.589 1.00 54.00 95 SER A CA 1
ATOM 781 C C . SER A 1 95 ? 16.660 2.717 20.006 1.00 54.00 95 SER A C 1
ATOM 783 O O . SER A 1 95 ? 16.592 3.580 20.876 1.00 54.00 95 SER A O 1
ATOM 785 N N . LYS A 1 96 ? 16.318 1.443 20.262 1.00 49.91 96 LYS A N 1
ATOM 786 C CA . LYS A 1 96 ? 16.027 0.917 21.610 1.00 49.91 96 LYS A CA 1
ATOM 787 C C . LYS A 1 96 ? 17.211 0.224 22.297 1.00 49.91 96 LYS A C 1
ATOM 789 O O . LYS A 1 96 ? 17.110 0.010 23.495 1.00 49.91 96 LYS A O 1
ATOM 794 N N . ASN A 1 97 ? 18.307 -0.079 21.593 1.00 42.75 97 ASN A N 1
ATOM 795 C CA . ASN A 1 97 ? 19.481 -0.753 22.180 1.00 42.75 97 ASN A CA 1
ATOM 796 C C . ASN A 1 97 ? 20.625 0.207 22.561 1.00 42.75 97 ASN A C 1
ATOM 798 O O . ASN A 1 97 ? 21.729 -0.241 22.846 1.00 42.75 97 ASN A O 1
ATOM 802 N N . ALA A 1 98 ? 20.378 1.518 22.558 1.00 46.59 98 ALA A N 1
ATOM 803 C CA . ALA A 1 98 ? 21.342 2.539 22.969 1.00 46.59 98 ALA A CA 1
ATOM 804 C C . ALA A 1 98 ? 20.895 3.231 24.269 1.00 46.59 98 ALA A C 1
ATOM 806 O O . ALA A 1 98 ? 20.735 4.451 24.294 1.00 46.59 98 ALA A O 1
ATOM 807 N N . ARG A 1 99 ? 20.620 2.449 25.319 1.00 39.06 99 ARG A N 1
ATOM 808 C CA . ARG A 1 99 ? 20.527 2.907 26.713 1.00 39.06 99 ARG A CA 1
ATOM 809 C C . ARG A 1 99 ? 20.944 1.798 27.658 1.00 39.06 99 ARG A C 1
ATOM 811 O O . ARG A 1 99 ? 20.500 0.656 27.416 1.00 39.06 99 ARG A O 1
#

Radius of gyration: 13.92 Å; chains: 1; bounding box: 35×23×42 Å

Sequence (99 aa):
RAAALSFDADSDENFVSRRLVTEILNKPIHPINKEARSTFRTRDVDGYTDLVWCMENNSRRIYTMRFYVTSEYSPRYDVVLGKNGREHLSRQKSSKNAR

Organism: NCBI:txid1314779

Secondary structure (DSSP, 8-state):
----EEE-SS-SS-EE-HHIIIIIS-PPPBPPPHHHHTT-SS--EEEEEEEEEEETTEEEEEEEEEEEEESSSS-S-SEEE-HHHHHHHHHHHHTTS--

pLDDT: mean 83.13, std 12.41, range [39.06, 95.31]

=== Feature glossary ===
A reading guide for the features in this record.

Start from the sequence.

  · This is the polypeptide sequence — one letter per residue, N-terminus first. Length ranges from a few dozen residues for small domains to over a thousand for large multi-domain proteins.

Fold it, and you get atomic coordinates and the backbone conformation that goes with them.

  · Structure coordinates are given as an mmCIF _atom_site loop: one row per atom with element, residue name, chain id, sequence number, and x/y/z position in Å. Only the four main-chain atoms per residue are included here; side chains are omitted to keep the record compact.

  · Backbone dihedral angles. Every residue except chain termini has a φ (preceding-C → N → Cα → C) and a ψ (N → Cα → C → next-N). They are reported in degrees following the IUPAC sign convention. Secondary structure is essentially a statement about which (φ, ψ) basin each residue occupies.

  · The SS8 string is DSSP's per-residue secondary-structure call. α-helix (H) means an i→i+4 H-bond ladder; β-strand (E) means the residue participates in a β-sheet; 3₁₀ (G) and π (I) are tighter and wider helices; T/S are turns/bends; '-' is loop.

  · SS3 is a coarse helix/strand/coil call (letters a/b/c) made by the P-SEA algorithm from inter-Cα distances and dihedrals. It is less detailed than DSSP but needs only Cα positions.

Summarize the fold with a handful of shape descriptors and a per-residue structural alphabet.

  · Radius of gyration (Rg) is the root-mean-square distance of Cα atoms from their centroid — a single number for overall size and compactness. A globular domain of N residues has Rg ≈ 2.2·N^0.38 Å; an extended or disordered chain has a much larger Rg. The Cα contact count is the number of residue pairs whose Cα atoms are within 8 Å and are more than four positions apart in sequence — a standard proxy for tertiary packing density. The bounding box is the smallest axis-aligned box enclosing all Cα atoms.

  · The Foldseek 3Di string encodes local tertiary geometry as a 20-letter alphabet — one character per residue — derived from the relative positions of nearby Cα atoms. Unlike the amino-acid sequence, 3Di is a direct function of the 3D structure, so two proteins with the same fold have similar 3Di strings even at low sequence identity.

  · Solvent-accessible surface area (SASA) is the area in Å² traced out by the centre of a 1.4 Å probe sphere (a water molecule) rolled over the protein's van der Waals surface (Shrake–Rupley / Lee–Richards construction). Buried residues have near-zero SASA; fully exposed residues can exceed 200 Å². The total SASA scales roughly with the number of surface residues.

Ask how reliable the model is.

  · pLDDT (predicted Local Distance Difference Test) is AlphaFold's per-residue confidence score, ranging from 0 to 100. Values above 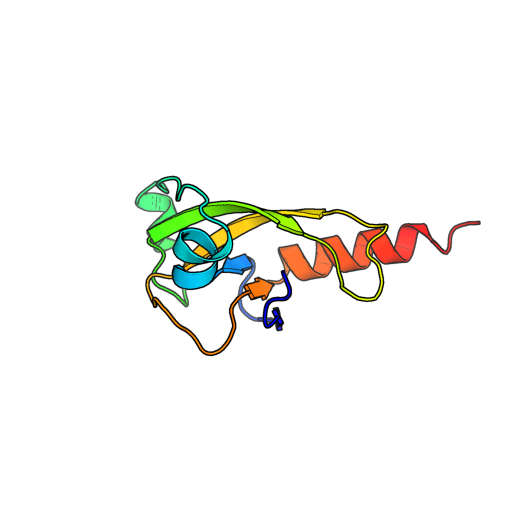90 indicate high confidence (typically well-packed cores); 70–90 is confident; 50–70 low confidence; below 50 usually means the region is disordered or the prediction is unreliable there. AlphaFold stores pLDDT in the mmCIF B-factor column.

  · B-factor (Debye–Waller factor) reflects atomic displacement in the crystal lattice. It is an experimental observable (units Å²), not a prediction; low values mean the atom is pinned down, high values mean it moves or is heterogeneous across the crystal.

  · Predicted Aligned Error (PAE) is an AlphaFold confidence matrix: entry (i, j) is the expected error in the position of residue j, in ångströms, when the prediction is superimposed on the true structure at residue i. Low PAE within a block of residues means that block is internally rigid and well-predicted; high PAE between two blocks means their relative placement is uncertain even if each block individually is confident.

Place it in context: what it resembles, what it is annotated as, and how it looks.

  · Nearest PDB neighbors are the top structural matches found by Foldseek when searching this structure against the entire Protein Data Bank. Each hit reports a TM-score (0 to 1; >0.5 almost always implies the same fold) and an E-value. These are *structural* homologs — they may share no detectable sequence similarity.

  · Functional annotations link the protein to curated databases. InterPro entries identify conserved domains and families by matching the sequence against member-database signatures (Pfam, PROSITE, CDD, …). Gene Ontology (GO) terms describe molecular function, biological process, and cellular component in a controlled vocabulary. CATH places the structure in a hierarchical fold classification (Class/Architecture/Topology/Homologous-superfamily). The organism is the source species.

  · Three diagnostic plots accompany the record. The Cα contact map visualizes the tertiary structure as a 2D adjacency matrix (8 Å cutoff, sequence-local contacts suppressed). The Ramachandran plot shows the distribution of backbone (φ, ψ) torsions, with points in the α and β basins reflecting secondary structure content. The PAE plot shows AlphaFold's inter-residue confidence as a color matrix.

  · Six rendered views show the 3D structure from the faces of a cube — i.e. along ±x, ±y, ±z. Rendering representation is drawn randomly per protein from cartoon (secondary-structure ribbons), sticks (backbone bonds), or molecular surface; coloring is either N→C rainbow (blue at the N-terminus through red at the C-terminus) or one color per chain.